Protein AF-A0A392UD65-F1 (afdb_monomer_lite)

Organism: NCBI:txid97028

Radius of gyration: 14.95 Å; chains: 1; bounding box: 28×26×32 Å

pLDDT: mean 75.23, std 9.55, range [59.53, 89.56]

Secondary structure (DSSP, 8-state):
--HHHHHTSHHHHGGGGS-----HHHHHHHHHHHHH---

Sequence (39 aa):
MTAAQALGHPWIKSYKIVKVPLDILVFKLMKSYMRSSSL

Structure (mmCIF, N/CA/C/O backbone):
data_AF-A0A392UD65-F1
#
_entry.id   AF-A0A392UD65-F1
#
loop_
_atom_site.group_PDB
_atom_site.id
_atom_site.type_symbol
_atom_site.label_atom_id
_atom_site.label_alt_id
_atom_site.label_comp_id
_atom_site.label_asym_id
_atom_site.label_entity_id
_atom_site.label_seq_id
_atom_site.pdbx_PDB_ins_code
_atom_site.Cartn_x
_atom_site.Cartn_y
_atom_site.Cartn_z
_atom_site.occupancy
_atom_site.B_iso_or_equiv
_atom_site.auth_seq_id
_atom_site.auth_comp_id
_atom_site.auth_asym_id
_atom_site.auth_atom_id
_atom_site.pdbx_PDB_model_num
ATOM 1 N N . MET A 1 1 ? 14.512 -17.244 1.414 1.00 64.75 1 MET A N 1
ATOM 2 C CA . MET A 1 1 ? 13.695 -16.355 0.560 1.00 64.75 1 MET A CA 1
ATOM 3 C C . MET A 1 1 ? 12.921 -15.411 1.461 1.00 64.75 1 MET A C 1
ATOM 5 O O . MET A 1 1 ? 12.202 -15.895 2.325 1.00 64.75 1 MET A O 1
ATOM 9 N N . THR A 1 2 ? 13.099 -14.100 1.320 1.00 85.00 2 THR A N 1
ATOM 10 C CA . THR A 1 2 ? 12.368 -13.091 2.107 1.00 85.00 2 THR A CA 1
ATOM 11 C C . THR A 1 2 ? 11.214 -12.500 1.296 1.00 85.00 2 THR A C 1
ATOM 13 O O . THR A 1 2 ? 11.239 -12.509 0.064 1.00 85.00 2 THR A O 1
ATOM 16 N N . ALA A 1 3 ? 10.199 -11.955 1.971 1.00 78.44 3 ALA A N 1
ATOM 17 C CA . ALA A 1 3 ? 9.060 -11.321 1.303 1.00 78.44 3 ALA A CA 1
ATOM 18 C C . ALA A 1 3 ? 9.498 -10.187 0.356 1.00 78.44 3 ALA A C 1
ATOM 20 O O . ALA A 1 3 ? 8.981 -10.066 -0.752 1.00 78.44 3 ALA A O 1
ATOM 21 N N . ALA A 1 4 ? 10.518 -9.414 0.744 1.00 81.50 4 ALA A N 1
ATOM 22 C CA . ALA A 1 4 ? 11.099 -8.368 -0.096 1.00 81.50 4 ALA A CA 1
ATOM 23 C C . ALA A 1 4 ? 11.679 -8.925 -1.410 1.00 81.50 4 ALA A C 1
ATOM 25 O O . ALA A 1 4 ? 11.491 -8.331 -2.471 1.00 81.50 4 ALA A O 1
ATOM 26 N N . GLN A 1 5 ? 12.328 -10.093 -1.358 1.00 82.44 5 GLN A N 1
ATOM 27 C CA . GLN A 1 5 ? 12.866 -10.769 -2.543 1.00 82.44 5 GLN A CA 1
ATOM 28 C C . GLN A 1 5 ? 11.747 -11.295 -3.457 1.00 82.44 5 GLN A C 1
ATOM 30 O O . GLN A 1 5 ? 11.837 -11.150 -4.674 1.00 82.44 5 GLN A O 1
ATOM 35 N N . ALA A 1 6 ? 10.667 -11.842 -2.889 1.00 81.06 6 ALA A N 1
ATOM 36 C CA . ALA A 1 6 ? 9.502 -12.292 -3.658 1.00 81.06 6 ALA A CA 1
ATOM 37 C C . ALA A 1 6 ? 8.778 -11.127 -4.362 1.00 81.06 6 ALA A C 1
ATOM 39 O O . ALA A 1 6 ? 8.359 -11.260 -5.512 1.00 81.06 6 ALA A O 1
ATOM 40 N N . LEU A 1 7 ? 8.6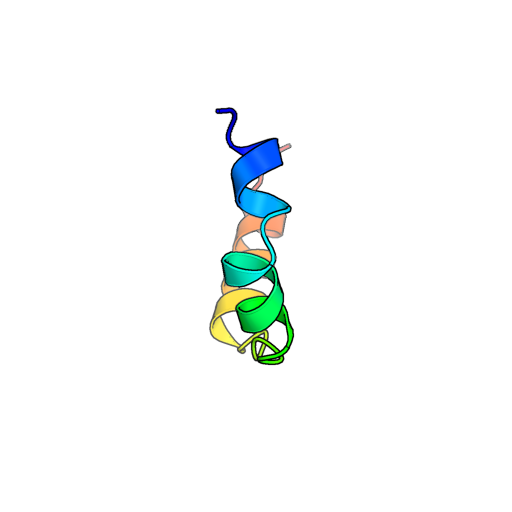96 -9.959 -3.713 1.00 77.56 7 LEU A N 1
ATOM 41 C CA . LEU A 1 7 ? 8.088 -8.749 -4.282 1.00 77.56 7 LEU A CA 1
ATOM 42 C C . LEU A 1 7 ? 8.897 -8.130 -5.434 1.00 77.56 7 LEU A C 1
ATOM 44 O O . LEU A 1 7 ? 8.343 -7.390 -6.250 1.00 77.56 7 LEU A O 1
ATOM 48 N N . GLY A 1 8 ? 10.198 -8.414 -5.500 1.00 79.69 8 GLY A N 1
ATOM 49 C CA . GLY A 1 8 ? 11.076 -7.998 -6.595 1.00 79.69 8 GLY A CA 1
ATOM 50 C C . GLY A 1 8 ? 11.053 -8.940 -7.801 1.00 79.69 8 GLY A C 1
ATOM 51 O O . GLY A 1 8 ? 11.612 -8.599 -8.844 1.00 79.69 8 GLY A O 1
ATOM 52 N N . HIS A 1 9 ? 10.419 -10.110 -7.683 1.00 82.12 9 HIS A N 1
ATOM 53 C CA . HIS A 1 9 ? 10.435 -11.117 -8.735 1.00 82.12 9 HIS A CA 1
ATOM 54 C C . HIS A 1 9 ? 9.607 -10.655 -9.955 1.00 82.12 9 HIS A C 1
ATOM 56 O O . HIS A 1 9 ? 8.489 -10.154 -9.778 1.00 82.12 9 HIS A O 1
ATOM 62 N N . PRO A 1 10 ? 10.097 -10.844 -11.199 1.00 73.56 10 PRO A N 1
ATOM 63 C CA . PRO A 1 10 ? 9.422 -10.383 -12.419 1.00 73.56 10 PRO A CA 1
ATOM 64 C C . PRO A 1 10 ? 7.963 -10.835 -12.522 1.00 73.56 10 PRO A C 1
ATOM 66 O O . PRO A 1 10 ? 7.116 -10.076 -12.981 1.00 73.56 10 PRO A O 1
ATOM 69 N N . TRP A 1 11 ? 7.655 -12.027 -12.004 1.00 77.69 11 TRP A N 1
ATOM 70 C CA . TRP A 1 11 ? 6.302 -12.582 -11.956 1.00 77.69 11 TRP A CA 1
ATOM 71 C C . TRP A 1 11 ? 5.293 -11.695 -11.203 1.00 77.69 11 TRP A C 1
ATOM 73 O O . TRP A 1 11 ? 4.187 -11.483 -11.693 1.00 77.69 11 TRP A O 1
ATOM 83 N N . ILE A 1 12 ? 5.684 -11.107 -10.065 1.00 71.06 12 ILE A N 1
ATOM 84 C CA . ILE A 1 12 ? 4.846 -10.153 -9.317 1.00 71.06 12 ILE A CA 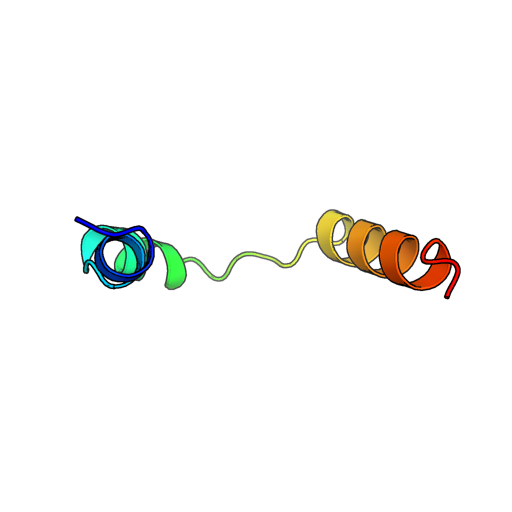1
ATOM 85 C C . ILE A 1 12 ? 4.824 -8.785 -10.015 1.00 71.06 12 ILE A C 1
ATOM 87 O O . ILE A 1 12 ? 3.815 -8.077 -9.999 1.00 71.06 12 ILE A O 1
ATOM 91 N N . LYS A 1 13 ? 5.944 -8.379 -10.624 1.00 65.81 13 LYS A N 1
ATOM 92 C CA . LYS A 1 13 ? 6.091 -7.054 -11.241 1.00 65.81 13 LYS A CA 1
ATOM 93 C C . LYS A 1 13 ? 5.220 -6.903 -12.491 1.00 65.81 13 LYS A C 1
ATOM 95 O O . LYS A 1 13 ? 4.689 -5.817 -12.713 1.00 65.81 13 LYS A O 1
ATOM 100 N N . SER A 1 14 ? 5.001 -7.981 -13.242 1.00 64.50 14 SER A N 1
ATOM 101 C CA . SER A 1 14 ? 4.085 -8.008 -14.390 1.00 64.50 14 SER A CA 1
ATOM 102 C C . SER A 1 14 ? 2.627 -7.712 -14.006 1.00 64.50 14 SER A C 1
ATOM 104 O O . SER A 1 14 ? 1.898 -7.139 -14.809 1.00 64.50 14 SER A O 1
ATOM 106 N N . TYR A 1 15 ? 2.213 -7.999 -12.763 1.00 62.78 15 TYR A N 1
ATOM 107 C CA . TYR A 1 15 ? 0.875 -7.657 -12.256 1.00 62.78 15 TYR A CA 1
ATOM 108 C C . TYR A 1 15 ? 0.696 -6.150 -12.005 1.00 62.78 15 TYR A C 1
ATOM 110 O O . TYR A 1 15 ? -0.405 -5.626 -12.136 1.00 62.78 15 TYR A O 1
ATOM 118 N N . LYS A 1 16 ? 1.777 -5.411 -11.710 1.00 59.53 16 LYS A N 1
ATOM 119 C CA . LYS A 1 16 ? 1.723 -3.955 -11.460 1.00 59.5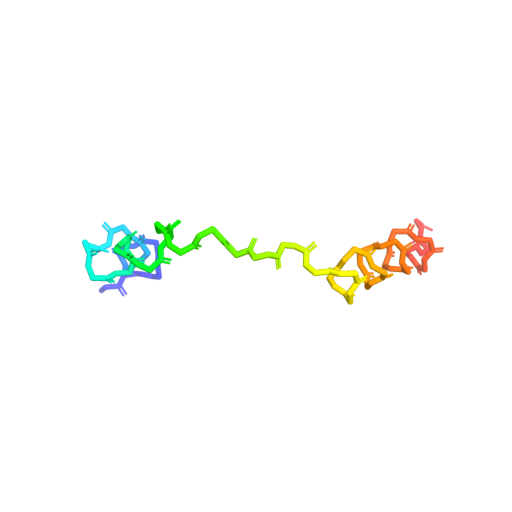3 16 LYS A CA 1
ATOM 120 C C . LYS A 1 16 ? 1.456 -3.115 -12.715 1.00 59.53 16 LYS A C 1
ATOM 122 O O . LYS A 1 16 ? 1.199 -1.921 -12.590 1.00 59.53 16 LYS A O 1
ATOM 127 N N . ILE A 1 17 ? 1.545 -3.709 -13.907 1.00 60.16 17 ILE A N 1
ATOM 128 C CA . ILE A 1 17 ? 1.214 -3.039 -15.176 1.00 60.16 17 ILE A CA 1
ATOM 129 C C . ILE A 1 17 ? -0.308 -2.948 -15.353 1.00 60.16 17 ILE A C 1
ATOM 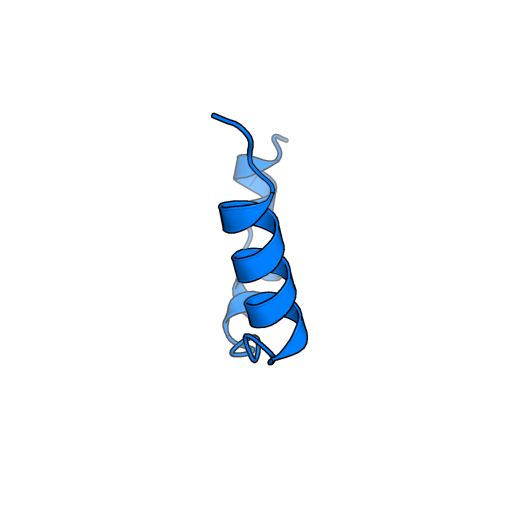131 O O . ILE A 1 17 ? -0.802 -2.050 -16.037 1.00 60.16 17 ILE A O 1
ATOM 135 N N . VAL A 1 18 ? -1.067 -3.815 -14.673 1.00 61.06 18 VAL A N 1
ATOM 136 C CA . VAL A 1 18 ? -2.502 -3.618 -14.494 1.00 61.06 18 VAL A CA 1
ATOM 137 C C . VAL A 1 18 ? -2.641 -2.412 -13.580 1.00 61.06 18 VAL A C 1
ATOM 139 O O . VAL A 1 18 ? -2.413 -2.496 -12.374 1.00 61.06 18 VAL A O 1
ATOM 142 N N . LYS A 1 19 ? -2.924 -1.260 -14.189 1.00 61.34 19 LYS A N 1
ATOM 143 C CA . LYS A 1 19 ? -3.255 -0.006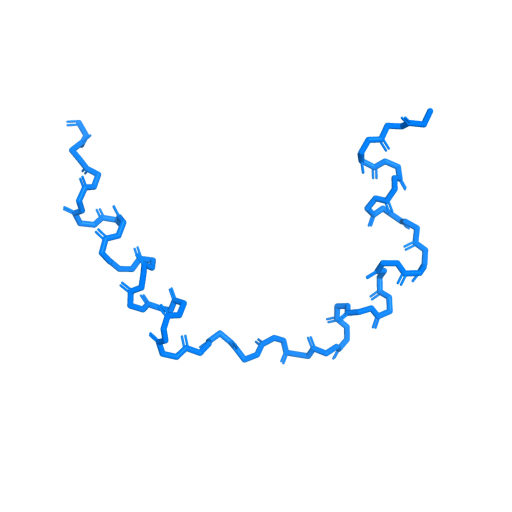 -13.518 1.00 61.34 19 LYS A CA 1
ATOM 144 C C . LYS A 1 19 ? -4.399 -0.343 -12.567 1.00 61.34 19 LYS A C 1
ATOM 146 O O . LYS A 1 19 ? -5.535 -0.442 -13.015 1.00 61.34 19 LYS A O 1
ATOM 151 N N . VAL A 1 20 ? -4.089 -0.636 -11.302 1.00 64.31 20 VAL A N 1
ATOM 152 C CA . VAL A 1 20 ? -5.109 -0.955 -10.305 1.00 64.31 20 VAL A CA 1
ATOM 153 C C . VAL A 1 20 ? -6.018 0.261 -10.315 1.00 64.31 20 VAL A C 1
ATOM 155 O O . VAL A 1 20 ? -5.521 1.352 -10.008 1.00 64.31 20 VAL A O 1
ATOM 158 N N . PRO A 1 21 ? -7.285 0.145 -10.751 1.00 64.50 21 PRO A N 1
ATOM 159 C CA . PRO A 1 21 ? -8.197 1.248 -10.573 1.00 64.50 21 PRO A CA 1
ATOM 160 C C . PRO A 1 21 ? -8.223 1.423 -9.062 1.00 64.50 21 PRO A C 1
ATOM 162 O O . PRO A 1 21 ? -8.636 0.522 -8.333 1.00 64.50 21 PRO A O 1
ATOM 165 N N . LEU A 1 22 ? -7.640 2.517 -8.562 1.00 66.69 22 LEU A N 1
ATOM 166 C CA . LEU A 1 22 ? -7.877 2.944 -7.193 1.00 66.69 22 LEU A CA 1
ATOM 167 C C . LEU A 1 22 ? -9.355 3.310 -7.159 1.00 66.69 22 LEU A C 1
ATOM 169 O O . LEU A 1 22 ? -9.741 4.461 -7.342 1.00 66.69 22 LEU A O 1
ATOM 173 N N . ASP A 1 23 ? -10.168 2.271 -7.056 1.00 73.31 23 ASP A N 1
ATOM 174 C CA . ASP A 1 23 ? -11.598 2.337 -7.187 1.00 73.31 23 ASP A CA 1
ATOM 175 C C . ASP A 1 23 ? -12.145 3.193 -6.054 1.00 73.31 23 ASP A C 1
ATOM 177 O O . ASP A 1 23 ? -11.527 3.342 -4.990 1.00 73.31 23 ASP A O 1
ATOM 181 N N . ILE A 1 24 ? -13.346 3.725 -6.258 1.00 79.94 24 ILE A N 1
ATOM 182 C CA . ILE A 1 24 ? -14.050 4.533 -5.257 1.00 79.94 24 ILE A CA 1
ATOM 183 C C . ILE A 1 24 ? -14.083 3.836 -3.887 1.00 79.94 24 ILE A C 1
ATOM 185 O O . ILE A 1 24 ? -14.015 4.509 -2.859 1.00 79.94 24 ILE A O 1
ATOM 189 N N . LEU A 1 25 ? -14.120 2.499 -3.859 1.00 80.75 25 LEU A N 1
ATOM 190 C CA . LEU A 1 25 ? -14.058 1.698 -2.636 1.00 80.75 25 LEU A CA 1
ATOM 191 C C . LEU A 1 25 ? -12.718 1.832 -1.898 1.00 80.75 25 LEU A C 1
ATOM 193 O O . LEU A 1 25 ? -12.723 2.063 -0.690 1.00 80.75 25 LEU A O 1
ATOM 197 N N . VAL A 1 26 ? -11.586 1.757 -2.605 1.00 84.19 26 VAL A N 1
ATOM 198 C CA . VAL A 1 26 ? -10.244 1.924 -2.017 1.00 84.19 26 VAL A CA 1
ATOM 199 C C . VAL A 1 26 ? -10.073 3.351 -1.501 1.00 84.19 26 VAL A C 1
ATOM 201 O O . VAL A 1 26 ? -9.614 3.554 -0.376 1.00 84.19 26 VAL A O 1
ATOM 204 N N . PHE A 1 27 ? -10.513 4.349 -2.271 1.00 84.19 27 PHE A N 1
ATOM 205 C CA . PHE A 1 27 ? -10.463 5.750 -1.849 1.00 84.19 27 PHE A CA 1
ATOM 206 C C . PHE A 1 27 ? -11.357 6.028 -0.629 1.00 84.19 27 PHE A C 1
ATOM 208 O O . PHE A 1 27 ? -10.9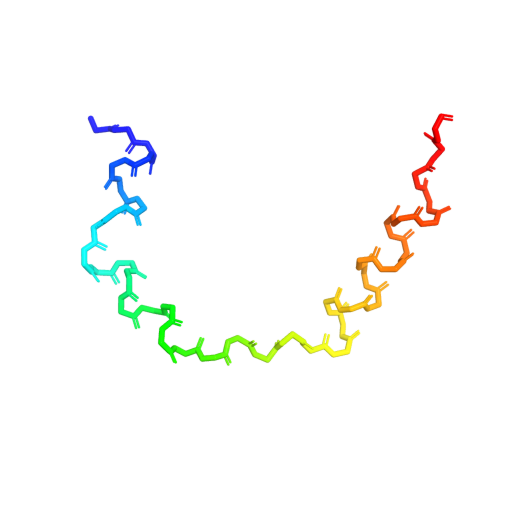52 6.723 0.306 1.00 84.19 27 PHE A O 1
ATOM 215 N N . LYS A 1 28 ? -12.565 5.457 -0.598 1.00 85.50 28 LYS A N 1
ATOM 216 C CA . LYS A 1 28 ? -13.497 5.579 0.531 1.00 85.50 28 LYS A CA 1
ATOM 217 C C . LYS A 1 28 ? -12.946 4.907 1.788 1.00 85.50 28 LYS A C 1
ATOM 219 O O . LYS A 1 28 ? -13.033 5.500 2.863 1.00 85.50 28 LYS A O 1
ATOM 224 N N . LEU A 1 29 ? -12.341 3.726 1.651 1.00 86.06 29 LEU A N 1
ATOM 225 C CA . LEU A 1 29 ? -11.700 3.014 2.756 1.00 86.06 29 LEU A CA 1
ATOM 226 C C . LEU A 1 29 ? -10.512 3.810 3.308 1.00 86.06 29 LEU A C 1
ATOM 228 O O . LEU A 1 29 ? -10.451 4.044 4.511 1.00 86.06 29 LEU A O 1
ATOM 232 N N . MET A 1 30 ? -9.635 4.312 2.434 1.00 86.81 30 MET A N 1
ATOM 233 C CA . MET A 1 30 ? -8.505 5.173 2.803 1.00 86.81 30 MET A CA 1
ATOM 234 C C . MET A 1 30 ? -8.972 6.416 3.574 1.00 86.81 30 MET A C 1
ATOM 236 O O . MET A 1 30 ? -8.419 6.769 4.614 1.00 86.81 30 MET A O 1
ATOM 240 N N . LYS A 1 31 ? -10.027 7.076 3.086 1.00 84.69 31 LYS A N 1
ATOM 241 C CA . LYS A 1 31 ? -10.586 8.277 3.716 1.00 84.69 31 LYS A CA 1
ATOM 242 C C . LYS A 1 31 ? -11.220 7.978 5.073 1.00 84.69 31 LYS A C 1
ATOM 244 O O . LYS A 1 31 ? -11.084 8.789 5.986 1.00 84.69 31 LYS A O 1
ATOM 249 N N . SER A 1 32 ? -11.907 6.843 5.203 1.00 89.56 32 SER A N 1
ATOM 250 C CA . SER A 1 32 ? -12.433 6.380 6.488 1.00 89.56 32 SER A CA 1
ATOM 251 C C . SER A 1 32 ? -11.293 6.096 7.455 1.00 89.56 32 SER A C 1
ATOM 253 O O . SER A 1 32 ? -11.301 6.627 8.552 1.00 89.56 32 SER A O 1
ATOM 255 N N . TYR A 1 33 ? -10.278 5.347 7.026 1.00 87.94 33 TYR A N 1
ATOM 256 C CA . TYR A 1 33 ? -9.114 5.016 7.842 1.00 87.94 33 TYR A CA 1
ATOM 257 C C . TYR A 1 33 ? -8.398 6.268 8.364 1.00 87.94 33 TYR A C 1
ATOM 259 O O . TYR A 1 33 ? -8.185 6.387 9.564 1.00 87.94 33 TYR A O 1
ATOM 267 N N . MET A 1 34 ? -8.116 7.255 7.504 1.00 86.06 34 MET A N 1
ATOM 268 C CA . MET A 1 34 ? -7.463 8.500 7.935 1.00 86.06 34 MET A CA 1
ATOM 269 C C . MET A 1 34 ? -8.291 9.313 8.936 1.00 86.06 34 MET A C 1
ATOM 271 O O . MET A 1 34 ? -7.724 10.011 9.765 1.00 86.06 34 MET A O 1
ATOM 275 N N . ARG A 1 35 ? -9.625 9.251 8.854 1.00 82.75 35 ARG A N 1
ATOM 276 C CA . ARG A 1 35 ? -10.527 9.971 9.770 1.00 82.75 35 ARG A CA 1
ATOM 277 C C . ARG A 1 35 ? -10.845 9.191 11.042 1.00 82.75 35 ARG A C 1
ATOM 279 O O . ARG A 1 35 ? -11.222 9.796 12.035 1.00 82.75 35 ARG A O 1
ATOM 286 N N . SER A 1 36 ? -10.744 7.868 10.982 1.00 80.31 36 SER A N 1
ATOM 287 C CA . SER A 1 36 ? -10.972 6.950 12.097 1.00 80.31 36 SER A CA 1
ATOM 288 C C . SER A 1 36 ? -9.695 6.634 12.868 1.00 80.31 36 SER A C 1
ATOM 290 O O . SER A 1 36 ? -9.780 6.060 13.949 1.00 80.31 36 SER A O 1
ATOM 292 N N . SER A 1 37 ? -8.525 6.997 12.340 1.00 71.88 37 SER A N 1
ATOM 293 C CA . SER A 1 37 ? -7.286 6.973 13.102 1.00 71.88 37 SER A CA 1
ATOM 294 C C . SER A 1 37 ? -7.398 8.041 14.188 1.00 71.88 37 SER A C 1
ATOM 296 O O . SER A 1 37 ? -7.191 9.224 13.929 1.00 71.88 37 SER A O 1
ATOM 298 N N . SER A 1 38 ? -7.776 7.625 15.398 1.00 64.69 38 SER A N 1
ATOM 299 C CA . SER A 1 38 ? -7.465 8.408 16.587 1.00 64.69 38 SER A CA 1
ATOM 300 C C . SER A 1 38 ? -5.948 8.464 16.639 1.00 64.69 38 SER A C 1
ATOM 302 O O . SER A 1 38 ? -5.310 7.428 16.827 1.00 64.69 38 SER A O 1
ATOM 304 N N . LEU A 1 39 ? -5.375 9.634 16.366 1.00 59.97 39 LEU A N 1
ATOM 305 C CA . LEU A 1 39 ? -4.036 9.910 16.870 1.00 59.97 39 LEU A CA 1
ATOM 306 C C . LEU A 1 39 ? -4.049 9.739 18.399 1.00 59.97 39 LEU A C 1
ATOM 308 O O . LEU A 1 39 ? -5.123 10.004 19.000 1.00 59.97 39 LEU A O 1
#

Foldseek 3Di:
DDPVVVCPDVVNVVVVVPVPPCDPVVVVVVVCCVVVPPD